Protein AF-A0A9D6ZL37-F1 (afdb_monomer_lite)

Foldseek 3Di:
DDDPPDDPPPPPPPVVVVVVVVVVVVVVVVVVVVVVVVVVVVVVVVCVQWDQDPVRDIGGDDPPDDDDDDPPDDDDDDPDDDDDDPDDDDPDDDDDPDDDDPDDDDPDDDDDPVPDD

Secondary structure (DSSP, 8-state):
--------------HHHHHHHHHHHHHHHHHHHHHHHHHHHHHHHHTTTEEE-TTS-EEE--SS------SS------S------S-----S----S----S----S-----TTS--

Structure (mmCIF, N/CA/C/O backbone):
data_AF-A0A9D6ZL37-F1
#
_entry.id   AF-A0A9D6ZL37-F1
#
loop_
_atom_site.group_PDB
_atom_site.id
_atom_site.type_symbol
_atom_site.label_atom_id
_atom_site.label_alt_id
_atom_site.label_comp_id
_atom_site.label_asym_id
_atom_site.label_entity_id
_atom_site.label_seq_id
_atom_site.pdbx_PDB_ins_code
_atom_site.Cartn_x
_atom_site.Cartn_y
_atom_site.Cartn_z
_atom_site.occupancy
_atom_site.B_iso_or_equiv
_atom_site.auth_seq_id
_atom_site.auth_comp_id
_atom_site.auth_asym_id
_atom_site.auth_atom_id
_atom_site.pdbx_PDB_model_num
ATOM 1 N N . MET A 1 1 ? 22.897 -17.522 -80.136 1.00 48.56 1 MET A N 1
ATOM 2 C CA . MET A 1 1 ? 23.111 -16.148 -79.628 1.00 48.56 1 MET A CA 1
ATOM 3 C C . MET A 1 1 ? 22.783 -16.137 -78.140 1.00 48.56 1 MET A C 1
ATOM 5 O O . MET A 1 1 ? 21.684 -16.566 -77.811 1.00 48.56 1 MET A O 1
ATOM 9 N N . PRO A 1 2 ? 23.704 -15.764 -77.237 1.00 46.47 2 PRO A N 1
ATOM 10 C CA . PRO A 1 2 ? 23.432 -15.784 -75.803 1.00 46.47 2 PRO A CA 1
ATOM 11 C C . PRO A 1 2 ? 22.559 -14.586 -75.404 1.00 46.47 2 PRO A C 1
ATOM 13 O O . PRO A 1 2 ? 22.885 -13.435 -75.696 1.00 46.47 2 PRO A O 1
ATOM 16 N N . VAL A 1 3 ? 21.438 -14.873 -74.741 1.00 54.12 3 VAL A N 1
ATOM 17 C CA . VAL A 1 3 ? 20.535 -13.881 -74.149 1.00 54.12 3 VAL A CA 1
ATOM 18 C C . VAL A 1 3 ? 21.240 -13.263 -72.944 1.00 54.12 3 VAL A C 1
ATOM 20 O O . VAL A 1 3 ? 21.463 -13.918 -71.929 1.00 54.12 3 VAL A O 1
ATOM 23 N N . LYS A 1 4 ? 21.632 -11.995 -73.078 1.00 47.19 4 LYS A N 1
ATOM 24 C CA . LYS A 1 4 ? 22.233 -11.184 -72.018 1.00 47.19 4 LYS A CA 1
ATOM 25 C C . LYS A 1 4 ? 21.171 -10.906 -70.950 1.00 47.19 4 LYS A C 1
ATOM 27 O O . LYS A 1 4 ? 20.334 -10.024 -71.118 1.00 47.19 4 LYS A O 1
ATOM 32 N N . THR A 1 5 ? 21.202 -11.661 -69.857 1.00 50.72 5 THR A N 1
ATOM 33 C CA . THR A 1 5 ? 20.451 -11.380 -68.630 1.00 50.72 5 THR A CA 1
ATOM 34 C C . THR A 1 5 ? 20.924 -10.048 -68.045 1.00 50.72 5 THR A C 1
ATOM 36 O O . THR A 1 5 ? 21.985 -9.946 -67.432 1.00 50.72 5 THR A O 1
ATOM 39 N N . ALA A 1 6 ? 20.146 -8.989 -68.269 1.00 45.81 6 ALA A N 1
ATOM 40 C CA . ALA A 1 6 ? 20.329 -7.719 -67.584 1.00 45.81 6 ALA A CA 1
ATOM 41 C C . ALA A 1 6 ? 19.863 -7.881 -66.129 1.00 45.81 6 ALA A C 1
ATOM 43 O O . ALA A 1 6 ? 18.668 -7.952 -65.852 1.00 45.81 6 ALA A O 1
ATOM 44 N N . ALA A 1 7 ? 20.816 -7.966 -65.199 1.00 47.66 7 ALA A N 1
ATOM 45 C CA . ALA A 1 7 ? 20.540 -7.787 -63.780 1.00 47.66 7 ALA A CA 1
ATOM 46 C C . ALA A 1 7 ? 19.852 -6.422 -63.578 1.00 47.66 7 ALA A C 1
ATOM 48 O O . ALA A 1 7 ? 20.312 -5.436 -64.165 1.00 47.66 7 ALA A O 1
ATOM 49 N N . PRO A 1 8 ? 18.774 -6.319 -62.776 1.00 47.47 8 PRO A N 1
ATOM 50 C CA . PRO A 1 8 ? 18.186 -5.024 -62.484 1.00 47.47 8 PRO A CA 1
ATOM 51 C C . PRO A 1 8 ? 19.242 -4.189 -61.762 1.00 47.47 8 PRO A C 1
ATOM 53 O O . PRO A 1 8 ? 19.707 -4.547 -60.677 1.00 47.47 8 PRO A O 1
ATOM 56 N N . ALA A 1 9 ? 19.656 -3.100 -62.410 1.00 48.03 9 ALA A N 1
ATOM 57 C CA . ALA A 1 9 ? 20.547 -2.106 -61.847 1.00 48.03 9 ALA A CA 1
ATOM 58 C C . ALA A 1 9 ? 19.975 -1.680 -60.494 1.00 48.03 9 ALA A C 1
ATOM 60 O O . ALA A 1 9 ? 18.939 -1.020 -60.418 1.00 48.03 9 ALA A O 1
ATOM 61 N N . ARG A 1 10 ? 20.633 -2.112 -59.416 1.00 48.62 10 ARG A N 1
ATOM 62 C CA . ARG A 1 10 ? 20.359 -1.653 -58.061 1.00 48.62 10 ARG A CA 1
ATOM 63 C C . ARG A 1 10 ? 20.608 -0.153 -58.089 1.00 48.62 10 ARG A C 1
ATOM 65 O O . ARG A 1 10 ? 21.762 0.265 -58.053 1.00 48.62 10 ARG A O 1
ATOM 72 N N . ALA A 1 11 ? 19.543 0.631 -58.256 1.00 47.88 11 ALA A N 1
ATOM 73 C CA . ALA A 1 11 ? 19.605 2.081 -58.233 1.00 47.88 11 ALA A CA 1
ATOM 74 C C . ALA A 1 11 ? 20.362 2.461 -56.962 1.00 47.88 11 ALA A C 1
ATOM 76 O O . ALA A 1 11 ? 19.900 2.191 -55.850 1.00 47.88 11 ALA A O 1
ATOM 77 N N .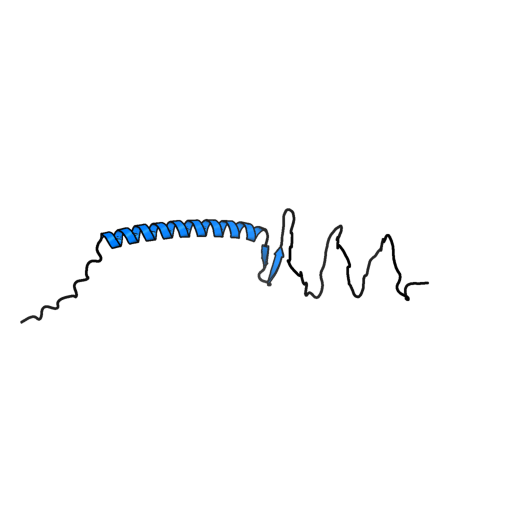 ALA A 1 12 ? 21.589 2.949 -57.139 1.00 52.44 12 ALA A N 1
ATOM 78 C CA . ALA A 1 12 ? 22.466 3.296 -56.046 1.00 52.44 12 ALA A CA 1
ATOM 79 C C . ALA A 1 12 ? 21.753 4.382 -55.248 1.00 52.44 12 ALA A C 1
ATOM 81 O O . ALA A 1 12 ? 21.655 5.525 -55.693 1.00 52.44 12 ALA A O 1
ATOM 82 N N . VAL A 1 13 ? 21.201 4.003 -54.092 1.00 54.50 13 VAL A N 1
ATOM 83 C CA . VAL A 1 13 ? 20.698 4.965 -53.116 1.00 54.50 13 VAL A CA 1
ATOM 84 C C . VAL A 1 13 ? 21.841 5.958 -52.915 1.00 54.50 13 VAL A C 1
ATOM 86 O O . VAL A 1 13 ? 22.951 5.523 -52.589 1.00 54.50 13 VAL A O 1
ATOM 89 N N . PRO A 1 14 ? 21.632 7.253 -53.199 1.00 58.44 14 PRO A N 1
ATOM 90 C CA . PRO A 1 14 ? 22.731 8.199 -53.278 1.00 58.44 14 PRO A CA 1
ATOM 91 C C . PRO A 1 14 ? 23.499 8.174 -51.957 1.00 58.44 14 PRO A C 1
ATOM 93 O O . PRO A 1 14 ? 22.897 8.291 -50.891 1.00 58.44 14 PRO A O 1
ATOM 96 N N . ALA A 1 15 ? 24.827 8.018 -52.019 1.00 60.41 15 ALA A N 1
ATOM 97 C CA . ALA A 1 15 ? 25.701 7.835 -50.852 1.00 60.41 15 ALA A CA 1
ATOM 98 C C . ALA A 1 15 ? 25.487 8.895 -49.750 1.00 60.41 15 ALA A C 1
ATOM 100 O O . ALA A 1 15 ? 25.660 8.624 -48.563 1.00 60.41 15 ALA A O 1
ATOM 101 N N . LYS A 1 16 ? 25.021 10.087 -50.142 1.00 56.69 16 LYS A N 1
ATOM 102 C CA . LYS A 1 16 ? 24.644 11.202 -49.264 1.00 56.69 16 LYS A CA 1
ATOM 103 C C . LYS A 1 16 ? 23.413 10.905 -48.390 1.00 56.69 16 LYS A C 1
ATOM 105 O O . LYS A 1 16 ? 23.399 11.267 -47.217 1.00 56.69 16 LYS A O 1
ATOM 110 N N . VAL A 1 17 ? 22.409 10.209 -48.931 1.00 64.12 17 VAL A N 1
ATOM 111 C CA . VAL A 1 17 ? 21.215 9.749 -48.193 1.00 64.12 17 VAL A CA 1
ATOM 112 C C . VAL A 1 17 ? 21.590 8.625 -47.227 1.00 64.12 17 VAL A C 1
ATOM 114 O O . VAL A 1 17 ? 21.088 8.586 -46.106 1.00 64.12 17 VAL A O 1
ATOM 117 N N . THR A 1 18 ? 22.526 7.754 -47.605 1.00 72.25 18 THR A N 1
ATOM 118 C CA . THR A 1 18 ? 23.033 6.685 -46.730 1.00 72.25 18 THR A CA 1
ATOM 119 C C . THR A 1 18 ? 23.857 7.246 -45.565 1.00 72.25 18 THR A C 1
ATOM 121 O O . THR A 1 18 ? 23.620 6.864 -44.422 1.00 72.25 18 THR A O 1
ATOM 124 N N . ALA A 1 19 ? 24.743 8.218 -45.812 1.00 76.56 19 ALA A N 1
ATOM 125 C CA . ALA A 1 19 ? 25.537 8.880 -44.770 1.00 76.56 19 ALA A CA 1
ATOM 126 C C . ALA A 1 19 ? 24.672 9.673 -43.775 1.00 76.56 19 ALA A C 1
ATOM 128 O O . ALA A 1 19 ? 24.856 9.561 -42.564 1.00 76.56 19 ALA A O 1
ATOM 129 N N . ALA A 1 20 ? 23.674 10.418 -44.264 1.00 80.06 20 ALA A N 1
ATOM 130 C CA . ALA A 1 20 ? 22.735 11.135 -43.401 1.00 80.06 20 ALA A CA 1
ATOM 131 C C . ALA A 1 20 ? 21.927 10.179 -42.505 1.00 80.06 20 ALA A C 1
ATOM 133 O O . ALA A 1 20 ? 21.704 10.472 -41.330 1.00 80.06 20 ALA A O 1
ATOM 134 N N . ARG A 1 21 ? 21.531 9.012 -43.034 1.00 84.12 21 ARG A N 1
ATOM 135 C CA . ARG A 1 21 ? 20.851 7.965 -42.257 1.00 84.12 21 ARG A CA 1
ATOM 136 C C . ARG A 1 21 ? 21.760 7.331 -41.210 1.00 84.12 21 ARG A C 1
ATOM 138 O O . ARG A 1 21 ? 21.285 7.089 -40.109 1.00 84.12 21 ARG A O 1
ATOM 145 N N . ILE A 1 22 ? 23.036 7.099 -41.514 1.00 85.81 22 ILE A N 1
ATOM 146 C CA . ILE A 1 22 ? 24.009 6.568 -40.545 1.00 85.81 22 ILE A CA 1
ATOM 147 C C . ILE A 1 22 ? 24.178 7.545 -39.378 1.00 85.81 22 ILE A C 1
ATOM 149 O O . ILE A 1 22 ? 23.980 7.154 -38.234 1.00 85.81 22 ILE A O 1
ATOM 153 N N . VAL A 1 23 ? 24.398 8.833 -39.657 1.00 87.62 23 VAL A N 1
ATOM 154 C CA . VAL A 1 23 ? 24.512 9.861 -38.606 1.00 87.62 23 VAL A CA 1
ATOM 155 C C . VAL A 1 23 ? 23.215 9.986 -37.796 1.00 87.62 23 VAL A C 1
ATOM 157 O O . VAL A 1 23 ? 23.244 10.183 -36.580 1.00 87.62 23 VAL A O 1
ATOM 160 N N . ALA A 1 24 ? 22.053 9.866 -38.445 1.00 87.50 24 ALA A N 1
ATOM 161 C CA . ALA A 1 24 ? 20.770 9.859 -37.748 1.00 87.50 24 ALA A CA 1
ATOM 162 C C . ALA A 1 24 ? 20.614 8.630 -36.833 1.00 87.50 24 ALA A C 1
ATOM 164 O O . ALA A 1 24 ? 20.185 8.775 -35.687 1.00 87.50 24 ALA A O 1
ATOM 165 N N . LEU A 1 25 ? 21.007 7.443 -37.300 1.00 88.50 25 LEU A N 1
ATOM 166 C CA . LEU A 1 25 ? 20.976 6.202 -36.523 1.00 88.50 25 LEU A CA 1
ATOM 167 C C . LEU A 1 25 ? 21.964 6.241 -35.350 1.00 88.50 25 LEU A C 1
ATOM 169 O O . LEU A 1 25 ? 21.604 5.842 -34.247 1.00 88.50 25 LEU A O 1
ATOM 173 N N . GLU A 1 26 ? 23.166 6.787 -35.535 1.00 91.69 26 GLU A N 1
ATOM 174 C CA . GLU A 1 26 ? 24.151 6.997 -34.461 1.00 91.69 26 GLU A CA 1
ATOM 175 C C . GLU A 1 26 ? 23.636 7.956 -33.382 1.00 91.69 26 GLU A C 1
ATOM 177 O O . GLU A 1 26 ? 23.816 7.738 -32.180 1.00 91.69 26 GLU A O 1
ATOM 182 N N . LYS A 1 27 ? 22.930 9.016 -33.792 1.00 92.38 27 LYS A N 1
ATOM 183 C CA . LYS A 1 27 ? 22.240 9.899 -32.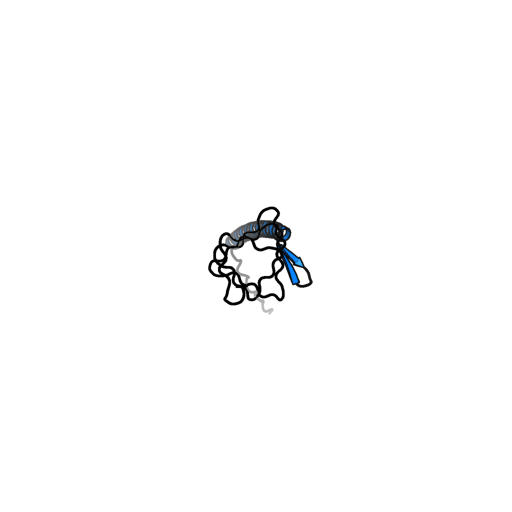845 1.00 92.38 27 LYS A CA 1
ATOM 184 C C . LYS A 1 27 ? 21.160 9.143 -32.071 1.00 92.38 27 LYS A C 1
ATOM 186 O O . LYS A 1 27 ? 21.062 9.316 -30.854 1.00 92.38 27 LYS A O 1
ATOM 191 N N . GLN A 1 28 ? 20.374 8.300 -32.742 1.00 93.25 28 GLN A N 1
ATOM 192 C CA . GLN A 1 28 ? 19.346 7.486 -32.090 1.00 93.25 28 GLN A CA 1
ATOM 193 C C . GLN A 1 28 ? 19.944 6.472 -31.109 1.00 93.25 28 GLN A C 1
ATOM 195 O O . GLN A 1 28 ? 19.449 6.372 -29.986 1.00 93.25 28 GLN A O 1
ATOM 200 N N . THR A 1 29 ? 21.022 5.769 -31.464 1.00 94.56 29 THR A N 1
ATOM 201 C CA . THR A 1 29 ? 21.673 4.799 -30.566 1.00 94.56 29 THR A CA 1
ATOM 202 C C . THR A 1 29 ? 22.285 5.479 -29.346 1.00 94.56 29 THR A C 1
ATOM 204 O O . THR A 1 29 ? 22.121 4.985 -28.228 1.00 94.56 29 THR A O 1
ATOM 207 N N . LYS A 1 30 ? 22.906 6.653 -29.512 1.00 95.44 30 LYS A N 1
ATOM 208 C CA . LYS A 1 30 ? 23.415 7.451 -28.385 1.00 95.44 30 LYS A CA 1
ATOM 209 C C . LYS A 1 30 ? 22.292 7.887 -27.443 1.00 95.44 30 LYS A C 1
ATOM 211 O O . LYS A 1 30 ? 22.432 7.796 -26.224 1.00 95.44 30 LYS A O 1
ATOM 216 N N . LEU A 1 31 ? 21.170 8.335 -28.001 1.00 94.38 31 LEU A N 1
ATOM 217 C CA . LEU A 1 31 ? 20.011 8.761 -27.220 1.00 94.38 31 LEU A CA 1
ATOM 218 C C . LEU A 1 31 ? 19.354 7.586 -26.481 1.00 94.38 31 LEU A C 1
ATOM 220 O O . LEU A 1 31 ? 18.995 7.727 -25.313 1.00 94.38 31 LEU A O 1
ATOM 224 N N . LEU A 1 32 ? 19.227 6.427 -27.133 1.00 94.06 32 LEU A N 1
ATOM 225 C CA . LEU A 1 32 ? 18.684 5.208 -26.528 1.00 94.06 32 LEU A CA 1
ATOM 226 C C . LEU A 1 32 ? 19.571 4.688 -25.396 1.00 94.06 32 LEU A C 1
ATOM 228 O O . LEU A 1 32 ? 19.046 4.385 -24.327 1.00 94.06 32 LEU A O 1
ATOM 232 N N . ARG A 1 33 ? 20.896 4.669 -25.581 1.00 95.25 33 ARG A N 1
ATOM 233 C CA . ARG A 1 33 ? 21.841 4.308 -24.513 1.00 95.25 33 ARG A CA 1
ATOM 234 C C . ARG A 1 33 ? 21.677 5.225 -23.300 1.00 95.25 33 ARG A C 1
ATOM 236 O O . ARG A 1 33 ? 21.475 4.739 -22.197 1.00 95.25 33 ARG A O 1
ATOM 243 N N . GLY A 1 34 ? 21.618 6.540 -23.516 1.00 95.25 34 GLY A N 1
ATOM 244 C CA . GLY A 1 34 ? 21.406 7.486 -22.416 1.00 95.25 34 GLY A CA 1
ATOM 245 C C . GLY A 1 34 ? 20.058 7.321 -21.698 1.00 95.25 34 GLY A C 1
ATOM 246 O O . GLY A 1 34 ? 19.958 7.607 -20.505 1.00 95.25 34 GLY A O 1
ATOM 247 N N . LYS A 1 35 ? 19.004 6.861 -22.388 1.00 96.50 35 LYS A N 1
ATOM 248 C CA . LYS A 1 35 ? 17.727 6.503 -21.745 1.00 96.50 35 LYS A CA 1
ATOM 249 C C . LYS A 1 35 ? 17.839 5.210 -20.935 1.00 96.50 35 LYS A C 1
ATOM 251 O O . LYS A 1 35 ? 17.283 5.158 -19.840 1.00 96.50 35 LYS A O 1
ATOM 256 N N . LEU A 1 36 ? 18.552 4.211 -21.455 1.00 96.25 36 LEU A N 1
ATOM 257 C CA . LEU A 1 36 ? 18.790 2.940 -20.773 1.00 96.25 36 LEU A CA 1
ATOM 258 C C . LEU A 1 36 ? 19.549 3.155 -19.460 1.00 96.25 36 LEU A C 1
ATOM 260 O O . LEU A 1 36 ? 19.087 2.692 -18.423 1.00 96.25 36 LEU A O 1
ATOM 264 N N . ASP A 1 37 ? 20.625 3.943 -19.475 1.00 96.06 37 ASP A N 1
ATOM 265 C CA . ASP A 1 37 ? 21.422 4.230 -18.273 1.00 96.06 37 ASP A CA 1
ATOM 266 C C . ASP A 1 37 ? 20.576 4.896 -17.174 1.00 96.06 37 ASP A C 1
ATOM 268 O O . ASP A 1 37 ? 20.638 4.528 -16.001 1.00 96.06 37 ASP A O 1
ATOM 272 N N . LYS A 1 38 ? 19.705 5.840 -17.558 1.00 96.06 38 LYS A N 1
ATOM 273 C CA . LYS A 1 38 ? 18.768 6.488 -16.625 1.00 96.06 38 LYS A CA 1
ATOM 274 C C . LYS A 1 38 ? 17.729 5.517 -16.065 1.00 96.06 38 LYS A C 1
ATOM 276 O O . LYS A 1 38 ? 17.375 5.626 -14.892 1.00 96.06 38 LYS A O 1
ATOM 281 N N . ALA A 1 39 ? 17.209 4.610 -16.891 1.00 94.81 39 ALA A N 1
ATOM 282 C CA . ALA A 1 39 ? 16.231 3.617 -16.456 1.00 94.81 39 ALA A CA 1
ATOM 283 C C . ALA A 1 39 ? 16.858 2.608 -15.484 1.00 94.81 39 ALA A C 1
ATOM 285 O O . ALA A 1 39 ? 16.280 2.351 -14.432 1.00 94.81 39 ALA A O 1
ATOM 286 N N . LEU A 1 40 ? 18.065 2.120 -15.784 1.00 94.38 40 LEU A N 1
ATOM 287 C CA . LEU A 1 40 ? 18.816 1.221 -14.906 1.00 94.38 40 LEU A CA 1
ATOM 288 C C . LEU A 1 40 ? 19.135 1.879 -13.559 1.00 94.38 40 LEU A C 1
ATOM 290 O O . LEU A 1 40 ? 18.929 1.265 -12.517 1.00 94.38 40 LEU A O 1
ATOM 294 N N . ALA A 1 41 ? 19.542 3.151 -13.556 1.00 93.81 41 ALA A N 1
ATOM 295 C CA . ALA A 1 41 ? 19.770 3.891 -12.315 1.00 93.81 41 ALA A CA 1
ATOM 296 C C . ALA A 1 41 ? 18.492 4.031 -11.464 1.00 93.81 41 ALA A C 1
ATOM 298 O O . ALA A 1 41 ? 18.551 3.938 -10.238 1.00 93.81 41 ALA A O 1
ATOM 299 N N . ARG A 1 42 ? 17.328 4.232 -12.100 1.00 94.12 42 ARG A N 1
ATOM 300 C CA . ARG A 1 42 ? 16.033 4.281 -11.399 1.00 94.12 42 ARG A CA 1
ATOM 301 C C . ARG A 1 42 ? 15.626 2.923 -10.835 1.00 94.12 42 ARG A C 1
ATOM 303 O O . ARG A 1 42 ? 15.162 2.874 -9.702 1.00 94.12 42 ARG A O 1
ATOM 310 N N . LEU A 1 43 ? 15.813 1.844 -11.594 1.00 91.50 43 LEU A N 1
ATOM 311 C CA . LEU A 1 43 ? 15.521 0.486 -11.130 1.00 91.50 43 LEU A CA 1
ATOM 312 C C . LEU A 1 43 ? 16.398 0.110 -9.934 1.00 91.50 43 LEU A C 1
ATOM 314 O O . LEU A 1 43 ? 15.863 -0.289 -8.907 1.00 91.50 43 LEU A O 1
ATOM 318 N N . ALA A 1 44 ? 17.703 0.382 -9.999 1.00 89.19 44 ALA A N 1
ATOM 319 C CA . ALA A 1 44 ? 18.622 0.124 -8.890 1.00 89.19 44 ALA A CA 1
ATOM 320 C C . ALA A 1 44 ? 18.262 0.896 -7.604 1.00 89.19 44 ALA A C 1
ATOM 322 O O . ALA A 1 44 ? 18.588 0.458 -6.503 1.00 89.19 44 ALA A O 1
ATOM 323 N N . ALA A 1 45 ? 17.613 2.060 -7.722 1.00 88.12 45 ALA A N 1
ATOM 324 C CA . ALA A 1 45 ? 17.096 2.794 -6.570 1.00 88.12 45 ALA A CA 1
ATOM 325 C C . ALA A 1 45 ? 15.805 2.167 -6.014 1.00 88.12 45 ALA A C 1
ATOM 327 O O . ALA A 1 45 ? 15.637 2.114 -4.799 1.00 88.12 45 ALA A O 1
ATOM 328 N N . LEU A 1 46 ? 14.913 1.681 -6.884 1.00 88.62 46 LEU A N 1
ATOM 329 C CA . LEU A 1 46 ? 13.649 1.049 -6.492 1.00 88.62 46 LEU A CA 1
ATOM 330 C C . LEU A 1 46 ? 13.850 -0.333 -5.864 1.00 88.62 46 LEU A C 1
ATOM 332 O O . LEU A 1 46 ? 13.219 -0.618 -4.853 1.00 88.62 46 LEU A O 1
ATOM 336 N N . GLU A 1 47 ? 14.759 -1.150 -6.398 1.00 88.31 47 GLU A N 1
ATOM 337 C CA . GLU A 1 47 ? 15.082 -2.490 -5.874 1.00 88.31 47 GLU A CA 1
ATOM 338 C C . GLU A 1 47 ? 15.579 -2.462 -4.419 1.00 88.31 47 GLU A C 1
ATOM 340 O O . GLU A 1 47 ? 15.458 -3.447 -3.699 1.00 88.31 47 GLU A O 1
ATOM 345 N N . ARG A 1 48 ? 16.108 -1.324 -3.951 1.00 85.69 48 ARG A N 1
ATOM 346 C CA . ARG A 1 48 ? 16.520 -1.148 -2.547 1.00 85.69 48 ARG A CA 1
ATOM 347 C C . ARG A 1 48 ? 15.347 -0.941 -1.595 1.00 85.69 48 ARG A C 1
ATOM 349 O O . ARG A 1 48 ? 15.497 -1.189 -0.404 1.00 85.69 48 ARG A O 1
ATOM 356 N N . CYS A 1 49 ? 14.223 -0.442 -2.102 1.00 89.50 49 CYS A N 1
ATOM 357 C CA . CYS A 1 49 ? 13.072 -0.057 -1.289 1.00 89.50 49 CYS A CA 1
ATOM 358 C C . CYS A 1 49 ? 11.876 -0.993 -1.480 1.00 89.50 49 CYS A C 1
ATOM 360 O O . CYS A 1 49 ? 11.017 -1.054 -0.608 1.00 89.50 49 CYS A O 1
ATOM 362 N N . ILE A 1 50 ? 11.790 -1.691 -2.615 1.00 93.06 50 ILE A N 1
ATOM 363 C CA . ILE A 1 50 ? 10.688 -2.591 -2.952 1.00 93.06 50 ILE A CA 1
ATOM 364 C C . ILE A 1 50 ? 11.268 -3.962 -3.277 1.00 93.06 50 ILE A C 1
ATOM 366 O O . ILE A 1 50 ? 11.976 -4.117 -4.272 1.00 93.06 50 ILE A O 1
ATOM 370 N N . ALA A 1 51 ? 10.931 -4.956 -2.460 1.00 90.19 51 ALA A N 1
ATOM 371 C CA . ALA A 1 51 ? 11.274 -6.349 -2.704 1.00 90.19 51 ALA A CA 1
ATOM 372 C C . ALA A 1 51 ? 10.001 -7.138 -3.008 1.00 90.19 51 ALA A C 1
ATOM 374 O O . ALA A 1 51 ? 9.037 -7.071 -2.249 1.00 90.19 51 ALA A O 1
ATOM 375 N N . ILE A 1 52 ? 10.008 -7.880 -4.113 1.00 91.06 52 ILE A N 1
ATOM 376 C CA . ILE A 1 52 ? 8.960 -8.841 -4.455 1.00 91.06 52 ILE A CA 1
ATOM 377 C C . ILE A 1 52 ? 9.608 -10.219 -4.400 1.00 91.06 52 ILE A C 1
ATOM 379 O O . ILE A 1 52 ? 10.537 -10.483 -5.167 1.00 91.06 52 ILE A O 1
ATOM 383 N N . ALA A 1 53 ? 9.177 -11.077 -3.480 1.00 89.31 53 ALA A N 1
ATOM 384 C CA . ALA A 1 53 ? 9.720 -12.425 -3.381 1.00 89.31 53 ALA A CA 1
ATOM 385 C C . ALA A 1 53 ? 8.988 -13.392 -4.325 1.00 89.31 53 ALA A C 1
ATOM 387 O O . ALA A 1 53 ? 7.924 -13.097 -4.869 1.00 89.31 53 ALA A O 1
ATOM 388 N N . ALA A 1 54 ? 9.585 -14.565 -4.545 1.00 92.81 54 ALA A N 1
ATOM 389 C CA . ALA A 1 54 ? 9.068 -15.562 -5.485 1.00 92.81 54 ALA A CA 1
ATOM 390 C C . ALA A 1 54 ? 7.692 -16.128 -5.087 1.00 92.81 54 ALA A C 1
ATOM 392 O O . ALA A 1 54 ? 6.957 -16.610 -5.945 1.00 92.81 54 ALA A O 1
ATOM 393 N N . ASP A 1 55 ? 7.340 -16.048 -3.804 1.00 93.62 55 ASP A N 1
ATOM 394 C CA . ASP A 1 55 ? 6.023 -16.410 -3.272 1.00 93.62 55 ASP A CA 1
ATOM 395 C C . ASP A 1 55 ? 4.953 -15.326 -3.505 1.00 93.62 55 ASP A C 1
ATOM 397 O O . ASP A 1 55 ? 3.794 -15.511 -3.139 1.00 93.62 55 ASP A O 1
ATOM 401 N N . GLY A 1 56 ? 5.325 -14.204 -4.130 1.00 91.12 56 GLY A N 1
ATOM 402 C CA . GLY A 1 56 ? 4.446 -13.071 -4.403 1.00 91.12 56 GLY A CA 1
ATO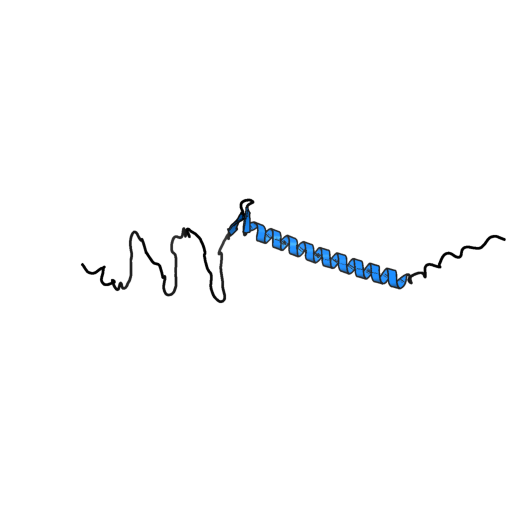M 403 C C . GLY A 1 56 ? 4.344 -12.068 -3.255 1.00 91.12 56 GLY A C 1
ATOM 404 O O . GLY A 1 56 ? 3.594 -11.098 -3.379 1.00 91.12 56 GLY A O 1
ATOM 405 N N . SER A 1 57 ? 5.084 -12.254 -2.157 1.00 91.94 57 SER A N 1
ATOM 406 C CA . SER A 1 57 ? 5.128 -11.265 -1.078 1.00 91.94 57 SER A CA 1
ATOM 407 C C . SER A 1 57 ? 5.803 -9.971 -1.539 1.00 91.94 57 SER A C 1
ATOM 409 O O . SER A 1 57 ? 6.776 -9.989 -2.295 1.00 91.94 57 SER A O 1
ATOM 411 N N . VAL A 1 58 ? 5.265 -8.833 -1.094 1.00 92.75 58 VAL A N 1
ATOM 412 C CA . VAL A 1 58 ? 5.772 -7.496 -1.423 1.00 92.75 58 VAL A CA 1
ATOM 413 C C . VAL A 1 58 ? 6.158 -6.782 -0.136 1.00 92.75 58 VAL A C 1
ATOM 415 O O . VAL A 1 58 ? 5.321 -6.584 0.742 1.00 92.75 58 VAL A O 1
ATOM 418 N N . THR A 1 59 ? 7.411 -6.344 -0.057 1.00 91.56 59 THR A N 1
ATOM 419 C CA . THR A 1 59 ? 7.955 -5.599 1.079 1.00 91.56 59 THR A CA 1
ATOM 420 C C . THR A 1 59 ? 8.351 -4.202 0.635 1.00 91.56 59 THR A C 1
ATOM 422 O O . THR A 1 59 ? 9.106 -4.035 -0.324 1.00 91.56 59 THR A O 1
ATOM 425 N N . LEU A 1 60 ? 7.863 -3.199 1.364 1.00 92.25 60 LEU A N 1
ATOM 426 C CA . LEU A 1 60 ? 8.247 -1.800 1.213 1.00 92.25 60 LEU A CA 1
ATOM 427 C C . LEU A 1 60 ? 9.136 -1.414 2.398 1.00 92.25 60 LEU A C 1
ATOM 429 O O . LEU A 1 60 ? 8.667 -1.351 3.532 1.00 92.25 60 LEU A O 1
ATOM 433 N N . ALA A 1 61 ? 10.414 -1.157 2.138 1.00 89.94 61 ALA A N 1
ATOM 434 C CA . ALA A 1 61 ? 11.387 -0.741 3.137 1.00 89.94 61 ALA A CA 1
ATOM 435 C C . ALA A 1 61 ? 11.859 0.687 2.843 1.00 89.94 61 ALA A C 1
ATOM 437 O O . ALA A 1 61 ? 12.416 0.976 1.785 1.00 89.94 61 ALA A O 1
ATOM 438 N N . GLY A 1 62 ? 11.638 1.597 3.790 1.00 84.69 62 GLY A N 1
ATOM 439 C CA . GLY A 1 62 ? 12.143 2.965 3.731 1.00 84.69 62 GLY A CA 1
ATOM 440 C C . GLY A 1 62 ? 13.152 3.206 4.846 1.00 84.69 62 GLY A C 1
ATOM 441 O O . GLY A 1 62 ? 12.847 2.957 6.004 1.00 84.69 62 GLY A O 1
ATOM 442 N N . ALA A 1 63 ? 14.333 3.736 4.517 1.00 81.06 63 ALA A N 1
ATOM 443 C CA . ALA A 1 63 ? 15.323 4.122 5.531 1.00 81.06 63 ALA A CA 1
ATOM 444 C C . ALA A 1 63 ? 14.892 5.350 6.363 1.00 81.06 63 ALA A C 1
ATOM 446 O O . ALA A 1 63 ? 15.441 5.593 7.432 1.00 81.06 63 ALA A O 1
ATOM 447 N N . GLY A 1 64 ? 13.941 6.139 5.855 1.00 87.88 64 GLY A N 1
ATOM 448 C CA . GLY A 1 64 ? 13.391 7.314 6.530 1.00 87.88 64 GLY A CA 1
ATOM 449 C C . GLY A 1 64 ? 11.887 7.179 6.736 1.00 87.88 64 GLY A C 1
ATOM 450 O O . GLY A 1 64 ? 11.432 6.609 7.719 1.00 87.88 64 GLY A O 1
ATOM 451 N N . ASN A 1 65 ? 11.110 7.714 5.796 1.00 88.88 65 ASN A N 1
ATOM 452 C CA . ASN A 1 65 ? 9.652 7.699 5.837 1.00 88.88 65 ASN A CA 1
ATOM 453 C C . ASN A 1 65 ? 9.089 7.001 4.592 1.00 88.88 65 ASN A C 1
ATOM 455 O O . ASN A 1 65 ? 9.603 7.188 3.487 1.00 88.88 65 ASN A O 1
ATOM 459 N N . VAL A 1 66 ? 8.018 6.232 4.780 1.00 91.88 66 VAL A N 1
ATOM 460 C CA . VAL A 1 66 ? 7.148 5.775 3.694 1.00 91.88 66 VAL A CA 1
ATOM 461 C C . VAL A 1 66 ? 5.860 6.594 3.760 1.00 91.88 66 VAL A C 1
ATOM 463 O O . VAL A 1 66 ? 5.094 6.469 4.713 1.00 91.88 66 VAL A O 1
ATOM 466 N N . TYR A 1 67 ? 5.631 7.440 2.752 1.00 92.56 67 TYR A N 1
ATOM 467 C CA . TYR A 1 67 ? 4.454 8.305 2.671 1.00 92.56 67 TYR A CA 1
ATOM 468 C C . TYR A 1 67 ? 3.499 7.806 1.588 1.00 92.56 67 TYR A C 1
ATOM 470 O O . TYR A 1 67 ? 3.877 7.701 0.420 1.00 92.56 67 TYR A O 1
ATOM 478 N N . ILE A 1 68 ? 2.255 7.522 1.973 1.00 92.69 68 ILE A N 1
ATOM 479 C CA . ILE A 1 68 ? 1.202 7.057 1.067 1.00 92.69 68 ILE A CA 1
ATOM 480 C C . ILE A 1 68 ? 0.160 8.167 0.945 1.00 92.69 68 ILE A C 1
ATOM 482 O O . ILE A 1 68 ? -0.534 8.483 1.909 1.00 92.69 68 ILE A O 1
ATOM 486 N N . ALA A 1 69 ? 0.044 8.745 -0.249 1.00 93.38 69 ALA A N 1
ATOM 487 C CA . ALA A 1 69 ? -0.977 9.732 -0.577 1.00 93.38 69 ALA A CA 1
ATOM 488 C C . ALA A 1 69 ? -1.946 9.150 -1.606 1.00 93.38 69 ALA A C 1
ATOM 490 O O . ALA A 1 69 ? -1.533 8.707 -2.677 1.00 93.38 69 ALA A O 1
ATOM 491 N N . ALA A 1 70 ? -3.239 9.187 -1.296 1.00 92.81 70 ALA A N 1
ATOM 492 C CA . ALA A 1 70 ? -4.303 8.808 -2.214 1.00 92.81 70 ALA A CA 1
ATOM 493 C C . ALA A 1 70 ? -5.294 9.967 -2.340 1.00 92.81 70 ALA A C 1
ATOM 495 O O . ALA A 1 70 ? -5.687 10.559 -1.340 1.00 92.81 70 ALA A O 1
ATOM 496 N N . GLY A 1 71 ? -5.716 10.280 -3.568 1.00 93.69 71 GLY A N 1
ATOM 497 C CA . GLY A 1 71 ? -6.682 11.357 -3.820 1.00 93.69 71 GLY A CA 1
ATOM 498 C C . GLY A 1 71 ? -8.121 11.030 -3.401 1.00 93.69 71 GLY A C 1
ATOM 499 O O . GLY A 1 71 ? -8.956 11.924 -3.387 1.00 93.69 71 GLY A O 1
ATOM 500 N N . ALA A 1 72 ? -8.414 9.765 -3.081 1.00 94.25 72 ALA A N 1
ATOM 501 C CA . ALA A 1 72 ? -9.746 9.313 -2.687 1.00 94.25 72 ALA A CA 1
ATOM 502 C C . ALA A 1 72 ? -9.699 8.367 -1.480 1.00 94.25 72 ALA A C 1
ATOM 504 O O . ALA A 1 72 ? -10.097 8.741 -0.381 1.00 94.25 72 ALA A O 1
ATOM 505 N N . THR A 1 73 ? -9.224 7.133 -1.661 1.00 93.88 73 THR A N 1
ATOM 506 C CA . THR A 1 73 ? -9.276 6.107 -0.609 1.00 93.88 73 THR A CA 1
ATOM 507 C C . THR A 1 73 ? -8.098 5.149 -0.726 1.00 93.88 73 THR A C 1
ATOM 509 O O . THR A 1 73 ? -7.682 4.803 -1.830 1.00 93.88 73 THR A O 1
ATOM 512 N N . VAL A 1 74 ? -7.586 4.701 0.421 1.00 95.12 74 VAL A N 1
ATOM 513 C CA . VAL A 1 74 ? -6.705 3.533 0.530 1.00 95.12 74 VAL A CA 1
ATOM 514 C C . VAL A 1 74 ? -7.533 2.408 1.142 1.00 95.12 74 VAL A C 1
ATOM 516 O O . VAL A 1 74 ? -8.034 2.558 2.253 1.00 95.12 74 VAL A O 1
ATOM 519 N N . ALA A 1 75 ? -7.715 1.309 0.411 1.00 94.38 75 ALA A N 1
ATOM 520 C CA . ALA A 1 75 ? -8.486 0.155 0.862 1.00 94.38 75 ALA A CA 1
ATOM 521 C C . ALA A 1 75 ? -7.557 -1.032 1.138 1.00 94.38 75 ALA A C 1
ATOM 523 O O . ALA A 1 75 ? -6.707 -1.362 0.312 1.00 94.38 75 ALA A O 1
ATOM 524 N N . PHE A 1 76 ? -7.755 -1.689 2.280 1.00 93.50 76 PHE A N 1
ATOM 525 C CA . PHE A 1 76 ? -7.047 -2.908 2.660 1.00 93.50 76 PHE A CA 1
ATOM 526 C C . PHE A 1 76 ? -8.043 -4.066 2.680 1.00 93.50 76 PHE A C 1
ATOM 528 O O . PHE A 1 76 ? -9.027 -4.022 3.413 1.00 93.50 76 PHE A O 1
ATOM 535 N N . ALA A 1 77 ? -7.791 -5.095 1.876 1.00 95.69 77 ALA A N 1
ATOM 536 C CA . ALA A 1 77 ? -8.568 -6.328 1.873 1.00 95.69 77 ALA A CA 1
ATOM 537 C C . ALA A 1 77 ? -7.648 -7.471 2.308 1.00 95.69 77 ALA A C 1
ATOM 539 O O . ALA A 1 77 ? -6.873 -7.995 1.511 1.00 95.69 77 ALA A O 1
ATOM 540 N N . ALA A 1 78 ? -7.688 -7.806 3.594 1.00 94.06 78 ALA A N 1
ATOM 541 C CA . ALA A 1 78 ? -6.860 -8.845 4.192 1.00 94.06 78 ALA A CA 1
ATOM 542 C C . ALA A 1 78 ? -7.612 -9.520 5.343 1.00 94.06 78 ALA A C 1
ATOM 544 O O . ALA A 1 78 ? -8.492 -8.914 5.950 1.00 94.06 78 ALA A O 1
ATOM 545 N N . ALA A 1 79 ? -7.241 -10.761 5.664 1.00 95.81 79 ALA A N 1
ATOM 546 C CA . ALA A 1 79 ? -7.779 -11.460 6.833 1.00 95.81 79 ALA A CA 1
ATOM 547 C C . ALA A 1 79 ? -7.303 -10.834 8.157 1.00 95.81 79 ALA A C 1
ATOM 549 O O . ALA A 1 79 ? -8.018 -10.871 9.152 1.00 95.81 79 ALA A O 1
ATOM 550 N N . HIS A 1 80 ? -6.098 -10.256 8.166 1.00 94.25 80 HIS A N 1
ATOM 551 C CA . HIS A 1 80 ? -5.519 -9.571 9.314 1.00 94.25 80 HIS A CA 1
ATOM 552 C C . HIS A 1 80 ? -4.614 -8.433 8.836 1.00 94.25 80 HIS A C 1
ATOM 554 O O . HIS A 1 80 ? -3.845 -8.607 7.890 1.00 94.25 80 HIS A O 1
ATOM 560 N N . VAL A 1 81 ? -4.689 -7.282 9.503 1.00 95.25 81 VAL A N 1
ATOM 561 C CA . VAL A 1 81 ? -3.769 -6.156 9.307 1.00 95.25 81 VAL A CA 1
ATOM 562 C C . VAL A 1 81 ? -3.054 -5.925 10.629 1.00 95.25 81 VAL A C 1
ATOM 564 O O . VAL A 1 81 ? -3.676 -5.524 11.608 1.00 95.25 81 VAL A O 1
ATOM 567 N N . GLN A 1 82 ? -1.751 -6.196 10.658 1.00 94.62 82 GLN A N 1
ATOM 568 C CA . GLN A 1 82 ? -0.913 -5.963 11.830 1.00 94.62 82 GLN A CA 1
ATOM 569 C C . GLN A 1 82 ? -0.203 -4.615 11.699 1.00 94.62 82 GLN A C 1
ATOM 571 O O . GLN A 1 82 ? 0.358 -4.308 10.647 1.00 94.62 82 GLN A O 1
ATOM 576 N N . ILE A 1 83 ? -0.238 -3.814 12.764 1.00 94.62 83 ILE A N 1
ATOM 577 C CA . ILE A 1 83 ? 0.438 -2.517 12.828 1.00 94.62 83 ILE A CA 1
ATOM 578 C C . ILE A 1 83 ? 1.316 -2.499 14.076 1.00 94.62 83 ILE A C 1
ATOM 580 O O . ILE A 1 83 ? 0.841 -2.238 15.180 1.00 94.62 83 ILE A O 1
ATOM 584 N N . ASP A 1 84 ? 2.606 -2.758 13.889 1.00 94.75 84 ASP A N 1
ATOM 585 C CA . ASP A 1 84 ? 3.607 -2.689 14.951 1.00 94.75 84 ASP A CA 1
ATOM 586 C C . ASP A 1 84 ? 4.189 -1.269 15.014 1.00 94.75 84 ASP A C 1
ATOM 588 O O . ASP A 1 84 ? 5.173 -0.941 14.349 1.00 94.75 84 ASP A O 1
ATOM 592 N N . ALA A 1 85 ? 3.547 -0.392 15.786 1.00 93.62 85 ALA A N 1
ATOM 593 C CA . ALA A 1 85 ? 3.964 0.999 15.944 1.00 93.62 85 ALA A CA 1
ATOM 594 C C . ALA A 1 85 ? 3.878 1.447 17.407 1.00 93.62 85 ALA A C 1
ATOM 596 O O . ALA A 1 85 ? 2.996 1.022 18.146 1.00 93.62 85 ALA A O 1
ATOM 597 N N . GLY A 1 86 ? 4.766 2.363 17.812 1.00 95.56 86 GLY A N 1
ATOM 598 C CA . GLY A 1 86 ? 4.698 2.970 19.146 1.00 95.56 86 GLY A CA 1
ATOM 599 C C . GLY A 1 86 ? 3.444 3.828 19.345 1.00 95.56 86 GLY A C 1
ATOM 600 O O . GLY A 1 86 ? 2.876 3.846 20.432 1.00 95.56 86 GLY A O 1
ATOM 601 N N . ILE A 1 87 ? 3.000 4.527 18.293 1.00 94.50 87 ILE A N 1
ATOM 602 C CA . ILE A 1 87 ? 1.758 5.309 18.256 1.00 94.50 87 ILE A CA 1
ATOM 603 C C . ILE A 1 87 ? 1.156 5.188 16.855 1.00 94.50 87 ILE A C 1
ATOM 605 O O . ILE A 1 87 ? 1.852 5.396 15.861 1.00 94.50 87 ILE A O 1
ATOM 609 N N . VAL A 1 88 ? -0.148 4.919 16.779 1.00 95.44 88 VAL A N 1
ATOM 610 C CA . VAL A 1 88 ? -0.940 5.047 15.550 1.00 95.44 88 VAL A CA 1
ATOM 611 C C . VAL A 1 88 ? -1.818 6.281 15.685 1.00 95.44 88 VAL A C 1
ATOM 613 O O . VAL A 1 88 ? -2.652 6.362 16.583 1.00 95.44 88 VAL A O 1
ATOM 616 N N . HIS A 1 89 ? -1.627 7.253 14.797 1.00 95.12 89 HIS A N 1
ATOM 617 C CA . HIS A 1 89 ? -2.445 8.458 14.768 1.00 95.12 89 HIS A CA 1
ATOM 618 C C . HIS A 1 89 ? -3.458 8.378 13.625 1.00 95.12 89 HIS A C 1
ATOM 620 O O . HIS A 1 89 ? -3.082 8.389 12.453 1.00 95.12 89 HIS A O 1
ATOM 626 N N . ALA A 1 90 ? -4.743 8.354 13.966 1.00 94.06 90 ALA A N 1
ATOM 627 C CA . ALA A 1 90 ? -5.842 8.489 13.021 1.00 94.06 90 ALA A CA 1
ATOM 628 C C . ALA A 1 90 ? -6.568 9.810 13.294 1.00 94.06 90 ALA A C 1
ATOM 630 O O . ALA A 1 90 ? -7.049 10.038 14.401 1.00 94.06 90 ALA A O 1
ATOM 631 N N .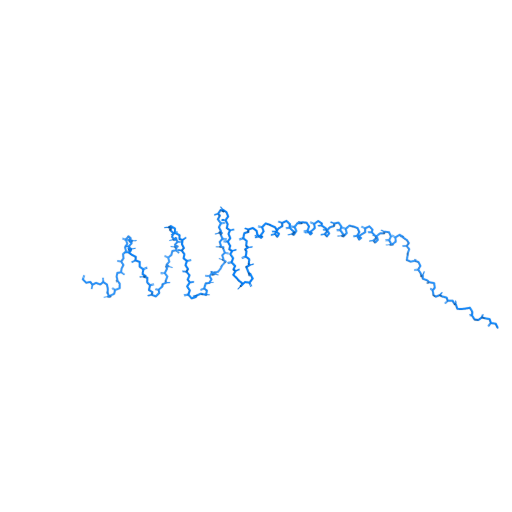 SER A 1 91 ? -6.644 10.695 12.300 1.00 92.94 91 SER A N 1
ATOM 632 C CA . SER A 1 91 ? -7.436 11.922 12.413 1.00 92.94 91 SER A CA 1
ATOM 633 C C . SER A 1 91 ? -8.878 11.663 11.992 1.00 92.94 91 SER A C 1
ATOM 635 O O . SER A 1 91 ? -9.114 11.132 10.907 1.00 92.94 91 SER A O 1
ATOM 637 N N . GLY A 1 92 ? -9.834 12.097 12.810 1.00 90.25 92 GLY A N 1
ATOM 638 C CA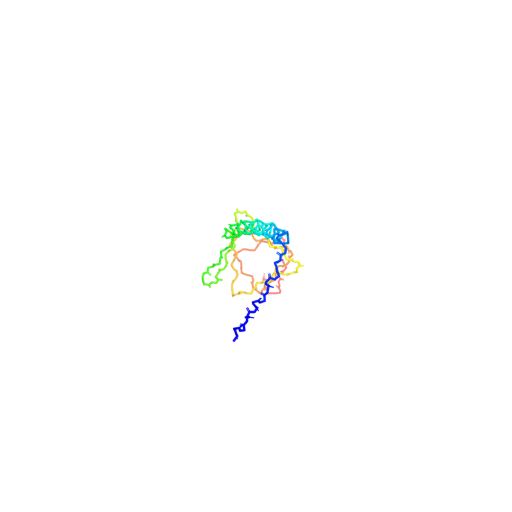 . GLY A 1 92 ? -11.260 11.887 12.571 1.00 90.25 92 GLY A CA 1
ATOM 639 C C . GLY A 1 92 ? -11.798 10.705 13.374 1.00 90.25 92 GLY A C 1
ATOM 640 O O . GLY A 1 92 ? -11.633 10.669 14.590 1.00 90.25 92 GLY A O 1
ATOM 641 N N . MET A 1 93 ? -12.469 9.768 12.703 1.00 91.19 93 MET A N 1
ATOM 642 C CA . MET A 1 93 ? -13.136 8.626 13.330 1.00 91.19 93 MET A CA 1
ATOM 643 C C . MET A 1 93 ? -12.516 7.310 12.866 1.00 91.19 93 MET A C 1
ATOM 645 O O . MET A 1 93 ? -12.342 7.085 11.670 1.00 91.19 93 MET A O 1
ATOM 649 N N . VAL A 1 94 ? -12.243 6.423 13.819 1.00 93.62 94 VAL A N 1
ATOM 650 C CA . VAL A 1 94 ? -11.930 5.017 13.551 1.00 93.62 94 VAL A CA 1
ATOM 651 C C . VAL A 1 94 ? -13.214 4.217 13.753 1.00 93.62 94 VAL A C 1
ATOM 653 O O . VAL A 1 94 ? -13.746 4.184 14.859 1.00 93.62 94 VAL A O 1
ATOM 656 N N . SER A 1 95 ? -13.724 3.603 12.685 1.00 93.38 95 SER A N 1
ATOM 657 C CA . SER A 1 95 ? -14.888 2.712 12.739 1.00 93.38 95 SER A CA 1
ATOM 658 C C . SER A 1 95 ? -14.416 1.263 12.740 1.00 93.38 95 SER A C 1
ATOM 660 O O . SER A 1 95 ? -13.658 0.861 11.859 1.00 93.38 95 SER A O 1
ATOM 662 N N . CYS A 1 96 ? -14.864 0.484 13.718 1.00 93.75 96 CYS A N 1
ATOM 663 C CA . CYS A 1 96 ? -14.595 -0.946 13.826 1.00 93.75 96 CYS A CA 1
ATOM 664 C C . CYS A 1 96 ? -15.760 -1.630 14.549 1.00 93.75 96 CYS A C 1
ATOM 666 O O . CYS A 1 96 ? -16.455 -0.986 15.335 1.00 93.75 96 CYS A O 1
ATOM 668 N N . ASP A 1 97 ? -15.962 -2.921 14.288 1.00 94.06 97 ASP A N 1
ATOM 669 C CA . ASP A 1 97 ? -17.033 -3.690 14.933 1.00 94.06 97 ASP A CA 1
ATOM 670 C C . ASP A 1 97 ? -16.703 -3.989 16.401 1.00 94.06 97 ASP A C 1
ATOM 672 O O . ASP A 1 97 ? -17.563 -3.913 17.276 1.00 94.06 97 ASP A O 1
ATOM 676 N N . VAL A 1 98 ? -15.435 -4.312 16.676 1.00 92.19 98 VAL A N 1
ATOM 677 C CA . VAL A 1 98 ? -14.927 -4.603 18.017 1.00 92.19 98 VAL A CA 1
ATOM 678 C C . VAL A 1 98 ? -13.568 -3.941 18.192 1.00 92.19 98 VAL A C 1
ATOM 680 O O . VAL A 1 98 ? -12.640 -4.192 17.426 1.00 92.19 98 VAL A O 1
ATOM 683 N N . LEU A 1 99 ? -13.444 -3.133 19.245 1.00 92.62 99 LEU A N 1
ATOM 684 C CA . LEU A 1 99 ? -12.170 -2.603 19.714 1.00 92.62 99 LEU A CA 1
ATOM 685 C C . LEU A 1 99 ? -11.752 -3.355 20.976 1.00 92.62 99 LEU A C 1
ATOM 687 O O . LEU A 1 99 ? -12.375 -3.211 22.026 1.00 92.62 99 LEU A O 1
ATOM 691 N N . GLN A 1 100 ? -10.672 -4.124 20.880 1.00 93.50 100 GLN A N 1
ATOM 692 C CA . GLN A 1 100 ? -10.022 -4.732 22.035 1.00 93.50 100 GLN A CA 1
ATOM 693 C C . GLN A 1 100 ? -8.754 -3.944 22.367 1.00 93.50 100 GLN A C 1
ATOM 695 O O . GLN A 1 100 ? -7.872 -3.791 21.526 1.00 93.50 100 GLN A O 1
ATOM 700 N N . ALA A 1 101 ? -8.659 -3.449 23.598 1.00 94.31 101 ALA A N 1
ATOM 701 C CA . ALA A 1 101 ? -7.503 -2.706 24.081 1.00 94.31 101 ALA A CA 1
ATOM 702 C C . ALA A 1 101 ? -7.231 -3.049 25.548 1.00 94.31 101 ALA A C 1
ATOM 704 O O . ALA A 1 101 ? -8.163 -3.234 26.327 1.00 94.31 101 ALA A O 1
ATOM 705 N N . ASN A 1 102 ? -5.954 -3.088 25.937 1.00 95.88 102 ASN A N 1
ATOM 706 C CA . ASN A 1 102 ? -5.568 -3.305 27.336 1.00 95.88 102 ASN A CA 1
ATOM 707 C C . ASN A 1 102 ? -5.969 -2.117 28.217 1.00 95.88 102 ASN A C 1
ATOM 709 O O . ASN A 1 102 ? -6.289 -2.269 29.393 1.00 95.88 102 ASN A O 1
ATOM 713 N N . SER A 1 103 ? -5.907 -0.910 27.662 1.00 93.75 103 SER A N 1
ATOM 714 C CA . SER A 1 103 ? -6.306 0.321 28.332 1.00 93.75 103 SER A CA 1
ATOM 715 C C . SER A 1 103 ? -6.787 1.316 27.291 1.00 93.75 103 SER A C 1
ATOM 717 O O . SER A 1 103 ? -6.199 1.432 26.216 1.00 93.75 103 SER A O 1
ATOM 719 N N . VAL A 1 104 ? -7.849 2.039 27.628 1.00 91.50 104 VAL A N 1
ATOM 720 C CA . VAL A 1 104 ? -8.390 3.119 26.806 1.00 91.50 104 VAL A CA 1
ATOM 721 C C . VAL A 1 104 ? -8.311 4.395 27.624 1.00 91.50 104 VAL A C 1
ATOM 723 O O . VAL A 1 104 ? -8.834 4.462 28.733 1.00 91.50 104 VAL A O 1
ATOM 726 N N . ILE A 1 105 ? -7.639 5.401 27.075 1.00 91.94 105 ILE A N 1
ATOM 727 C CA . ILE A 1 105 ? -7.525 6.727 27.676 1.00 91.94 105 ILE A CA 1
ATOM 728 C C . ILE A 1 105 ? -8.177 7.700 26.704 1.00 91.94 105 ILE A C 1
ATOM 730 O O . ILE A 1 105 ? -7.728 7.841 25.568 1.00 91.94 105 ILE A O 1
ATOM 734 N N . ALA A 1 106 ? -9.243 8.362 27.143 1.00 89.50 106 ALA A N 1
ATOM 735 C CA . ALA A 1 106 ? -9.969 9.333 26.338 1.00 89.50 106 ALA A CA 1
ATOM 736 C C . ALA A 1 106 ? -10.331 10.551 27.190 1.00 89.50 106 ALA A C 1
ATOM 738 O O . ALA A 1 106 ? -10.703 10.413 28.352 1.00 89.50 106 ALA A O 1
ATOM 739 N N . ALA A 1 107 ? -10.252 11.746 26.598 1.00 91.69 107 ALA A N 1
ATOM 740 C CA . ALA A 1 107 ? -10.684 12.980 27.258 1.00 91.69 107 ALA A CA 1
ATOM 741 C C . ALA A 1 107 ? -12.199 12.992 27.531 1.00 91.69 107 ALA A C 1
ATOM 743 O O . ALA A 1 107 ? -12.664 13.612 28.481 1.00 91.69 107 ALA A O 1
ATOM 744 N N . SER A 1 108 ? -12.967 12.297 26.690 1.00 86.94 108 SER A N 1
ATOM 745 C CA . SER A 1 108 ? -14.391 12.052 26.885 1.00 86.94 108 SER A CA 1
ATOM 746 C C . SER A 1 108 ? -14.746 10.694 26.293 1.00 86.94 108 SER A C 1
ATOM 748 O O . SER A 1 108 ? -14.214 10.302 25.254 1.00 86.94 108 SER A O 1
ATOM 750 N N . TYR A 1 109 ? -15.629 9.970 26.967 1.00 82.69 109 TYR A N 1
ATOM 751 C CA . TYR A 1 109 ? -16.165 8.702 26.502 1.00 82.69 109 TYR A CA 1
ATOM 752 C C . TYR A 1 109 ? -17.677 8.742 26.696 1.00 82.69 109 TYR A C 1
ATOM 754 O O . TYR A 1 109 ? -18.150 9.047 27.789 1.00 82.69 109 TYR A O 1
ATOM 762 N N . THR A 1 110 ? -18.427 8.487 25.622 1.00 83.31 110 THR A N 1
ATOM 763 C CA . THR A 1 110 ? -19.888 8.366 25.684 1.00 83.31 110 THR A CA 1
ATOM 764 C C . THR A 1 110 ? -20.224 6.880 25.615 1.00 83.31 110 THR A C 1
ATOM 766 O O . THR A 1 110 ? -20.235 6.323 24.515 1.00 83.31 110 THR A O 1
ATOM 769 N N . PRO A 1 111 ? -20.419 6.206 26.760 1.00 78.62 111 PRO A N 1
ATOM 770 C CA . PRO A 1 111 ? -20.790 4.800 26.767 1.00 78.62 111 PRO A CA 1
ATOM 771 C C . PRO A 1 111 ? -22.075 4.581 25.965 1.00 78.62 111 PRO A C 1
ATOM 773 O O . PRO A 1 111 ? -23.037 5.339 26.086 1.00 78.62 111 PRO A O 1
ATOM 776 N N . GLY A 1 112 ? -22.104 3.518 25.159 1.00 71.62 112 GLY A N 1
ATOM 777 C CA . GLY A 1 112 ? -23.370 2.986 24.661 1.00 71.62 112 GLY A CA 1
ATOM 778 C C . GLY A 1 112 ? -24.212 2.456 25.825 1.00 71.62 112 GLY A C 1
ATOM 779 O O . GLY A 1 112 ? -23.684 2.187 26.903 1.00 71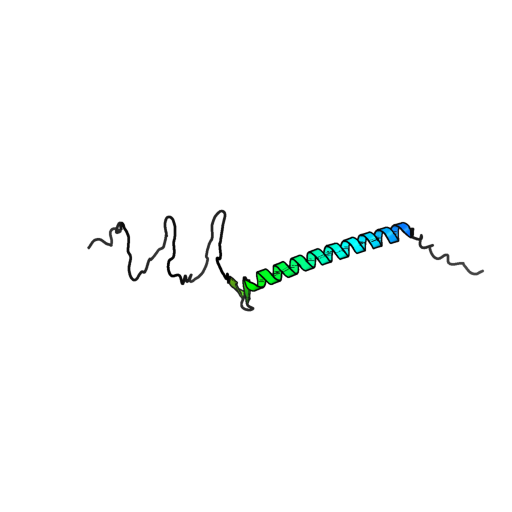.62 112 GLY A O 1
ATOM 780 N N . ALA A 1 113 ? -25.512 2.245 25.604 1.00 67.25 113 ALA A N 1
ATOM 781 C CA . ALA A 1 113 ? -26.455 1.785 26.634 1.00 67.25 113 ALA A CA 1
ATOM 782 C C . ALA A 1 113 ? -26.030 0.497 27.380 1.00 67.25 113 ALA A C 1
ATOM 784 O O . ALA A 1 113 ? -26.549 0.219 28.453 1.00 67.25 113 ALA A O 1
ATOM 785 N N . GLY A 1 114 ? -25.084 -0.278 26.838 1.00 64.25 114 GLY A N 1
ATOM 786 C CA . GLY A 1 114 ? -24.512 -1.465 27.479 1.00 64.25 114 GLY A CA 1
ATOM 787 C C . GLY A 1 114 ? -23.306 -1.223 28.398 1.00 64.25 114 GLY A C 1
ATOM 788 O O . GLY A 1 114 ? -22.762 -2.197 28.900 1.00 64.25 114 GLY A O 1
ATOM 789 N N . ASN A 1 115 ? -22.854 0.021 28.599 1.00 63.66 115 ASN A N 1
ATOM 790 C CA . ASN A 1 115 ? -21.644 0.340 29.374 1.00 63.66 115 ASN A CA 1
ATOM 791 C C . ASN A 1 115 ? -21.908 1.302 30.555 1.00 63.66 115 ASN A C 1
ATOM 793 O O . ASN A 1 115 ? -21.033 2.052 30.979 1.00 63.66 115 ASN A O 1
ATOM 797 N N . ILE A 1 116 ? -23.145 1.300 31.056 1.00 54.97 116 ILE A N 1
ATOM 798 C CA . ILE A 1 116 ? -23.559 1.931 32.314 1.00 54.97 116 ILE A CA 1
ATOM 799 C C . ILE A 1 116 ? -23.849 0.814 33.315 1.00 54.97 116 ILE A C 1
ATOM 801 O O . ILE A 1 116 ? -24.818 0.073 33.156 1.00 54.97 116 ILE A O 1
ATOM 805 N N . SER A 1 117 ? -22.993 0.697 34.325 1.00 58.12 117 SER A N 1
ATOM 806 C CA . SER A 1 117 ? -23.185 -0.128 35.522 1.00 58.12 117 SER A CA 1
ATOM 807 C C . SER A 1 117 ? -23.013 0.739 36.754 1.00 58.12 117 SER A C 1
ATOM 809 O O . SER A 1 117 ? -22.009 1.490 36.755 1.00 58.12 117 SER A O 1
#

Radius of gyration: 33.59 Å; chains: 1; bounding box: 52×29×115 Å

Sequence (117 aa):
MPVKTAAPARAAVPAKVTAARIVALEKQTKLLRGKLDKALARLAALERCIAIAADGSVTLAGAGNVYIAAGATVAFAAAHVQIDAGIVHASGMVSCDVLQANSVIAASYTPGAGNIS

pLDDT: mean 84.24, std 15.49, range [45.81, 96.5]